Protein AF-A0A2J8S1C8-F1 (afdb_monomer)

Solvent-accessible surface area (backbone atoms only — not comparable to full-atom values): 2199 Å² total; per-residue (Å²): 119,49,79,45,81,45,66,46,100,84,70,46,81,42,79,45,80,43,59,96,80,68,78,88,82,80,75,80,89,124

Sequence (30 aa):
MIEVVCNDRLGKKVRVKCTRFLRTTCLWGT

Organism: Pongo abelii (NCBI:txid9601)

pLDDT: mean 70.54, std 17.26, range [37.81, 89.81]

Structure (mmCIF, N/CA/C/O backbone):
data_AF-A0A2J8S1C8-F1
#
_entry.id   AF-A0A2J8S1C8-F1
#
loop_
_atom_site.group_PDB
_atom_site.id
_atom_site.type_symbol
_atom_site.label_atom_id
_atom_site.label_alt_id
_atom_site.label_comp_id
_atom_site.label_asym_id
_atom_site.label_entity_id
_atom_site.label_seq_id
_atom_site.pdbx_PDB_ins_code
_atom_site.Cartn_x
_atom_site.Cartn_y
_atom_site.Cartn_z
_atom_site.occupancy
_atom_site.B_iso_or_equiv
_atom_site.auth_seq_id
_atom_site.auth_comp_id
_atom_site.auth_asym_id
_atom_site.auth_atom_id
_atom_site.pdbx_PDB_model_num
ATOM 1 N N . MET A 1 1 ? 0.645 7.005 -12.117 1.00 67.94 1 MET A N 1
ATOM 2 C CA . MET A 1 1 ? 0.581 7.364 -10.686 1.00 67.94 1 MET A CA 1
ATOM 3 C C . MET A 1 1 ? -0.341 6.356 -10.033 1.00 67.94 1 MET A C 1
ATOM 5 O O . MET A 1 1 ? -1.387 6.103 -10.611 1.00 67.94 1 MET A O 1
ATOM 9 N N . ILE A 1 2 ? 0.080 5.707 -8.951 1.00 79.38 2 ILE A N 1
ATOM 10 C CA . ILE A 1 2 ? -0.698 4.650 -8.290 1.00 79.38 2 ILE A CA 1
ATOM 11 C C . ILE A 1 2 ? -1.103 5.170 -6.914 1.00 79.38 2 ILE A C 1
ATOM 13 O O . ILE A 1 2 ? -0.260 5.686 -6.183 1.00 79.38 2 ILE A O 1
ATOM 17 N N . GLU A 1 3 ? -2.380 5.052 -6.571 1.00 78.12 3 GLU A N 1
ATOM 18 C CA . GLU A 1 3 ? -2.899 5.417 -5.253 1.00 78.12 3 GLU A CA 1
ATOM 19 C C . GLU A 1 3 ? -3.163 4.151 -4.445 1.00 78.12 3 GLU A C 1
ATOM 21 O O . GLU A 1 3 ? -3.873 3.258 -4.902 1.00 78.12 3 GLU A O 1
ATOM 26 N N . VAL A 1 4 ? -2.579 4.072 -3.250 1.00 82.81 4 VAL A N 1
ATOM 27 C CA . VAL A 1 4 ? -2.739 2.934 -2.340 1.00 82.81 4 VAL A CA 1
ATOM 28 C C . VAL A 1 4 ? -3.413 3.414 -1.063 1.00 82.81 4 VAL A C 1
ATOM 30 O O . VAL A 1 4 ? -3.074 4.469 -0.523 1.00 82.81 4 VAL A O 1
ATOM 33 N N . VAL A 1 5 ?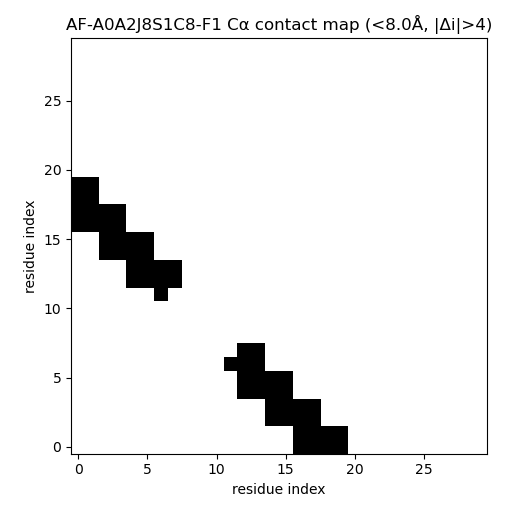 -4.387 2.643 -0.582 1.00 85.19 5 VAL A N 1
ATOM 34 C CA . VAL A 1 5 ? -5.047 2.883 0.703 1.00 85.19 5 VAL A CA 1
ATOM 35 C C . VAL A 1 5 ? -4.431 1.945 1.734 1.00 85.19 5 VAL A C 1
ATOM 37 O O . VAL A 1 5 ? -4.566 0.730 1.619 1.00 85.19 5 VAL A O 1
ATOM 40 N N . CYS A 1 6 ? -3.774 2.511 2.740 1.00 86.38 6 CYS A N 1
ATOM 41 C CA . CYS A 1 6 ? -3.146 1.780 3.837 1.00 86.38 6 CYS A CA 1
ATOM 42 C C . CYS A 1 6 ? -3.839 2.137 5.156 1.00 86.38 6 CYS A C 1
ATOM 44 O O . CYS A 1 6 ? -4.472 3.186 5.263 1.00 86.38 6 CYS A O 1
ATOM 46 N N . ASN A 1 7 ? -3.698 1.298 6.180 1.00 89.69 7 ASN A N 1
ATOM 47 C CA . ASN A 1 7 ? -3.993 1.704 7.553 1.00 89.69 7 ASN A CA 1
ATOM 48 C C . ASN A 1 7 ? -2.680 2.043 8.261 1.00 89.69 7 ASN A C 1
ATOM 50 O O . ASN A 1 7 ? -1.711 1.296 8.154 1.00 89.69 7 ASN A O 1
ATOM 54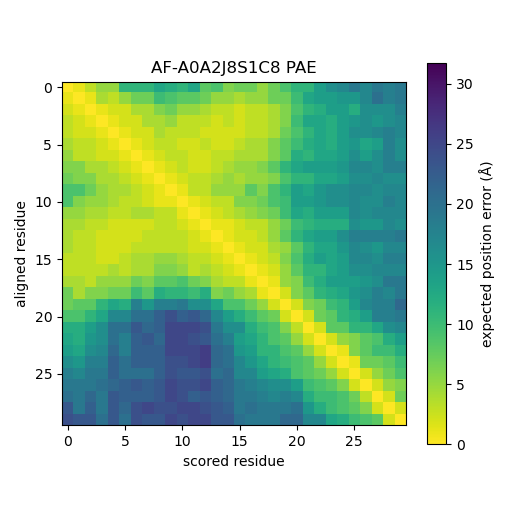 N N . ASP A 1 8 ? -2.654 3.171 8.964 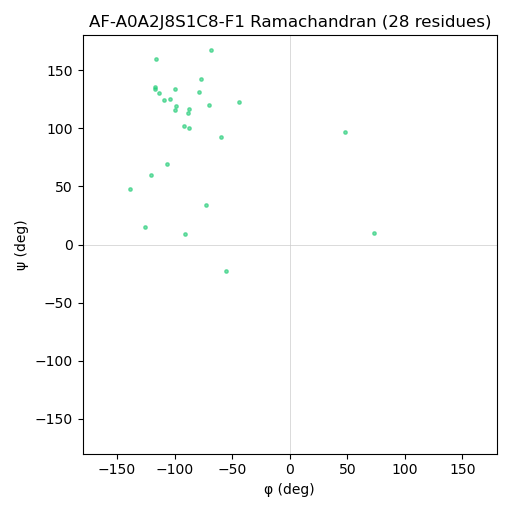1.00 83.69 8 ASP A N 1
ATOM 55 C CA . ASP A 1 8 ? -1.563 3.541 9.862 1.00 83.69 8 ASP A CA 1
ATOM 56 C C . ASP A 1 8 ? -1.5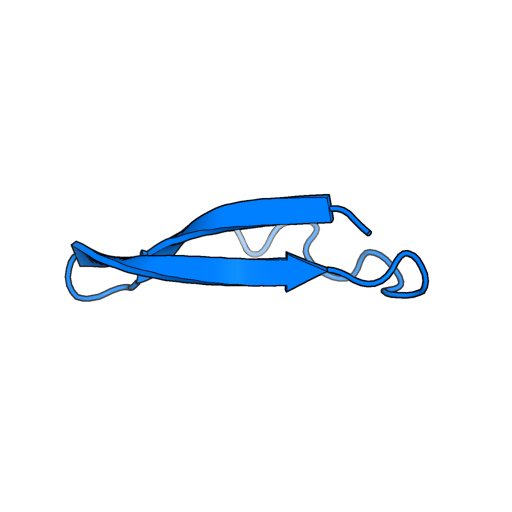29 2.617 11.096 1.00 83.69 8 ASP A C 1
ATOM 58 O O . ASP A 1 8 ? -2.492 1.899 11.376 1.00 83.69 8 ASP A O 1
ATOM 62 N N . ARG A 1 9 ? -0.444 2.663 11.877 1.00 84.56 9 ARG A N 1
ATOM 63 C CA . ARG A 1 9 ? -0.299 1.917 13.143 1.00 84.56 9 ARG A CA 1
ATOM 64 C C . ARG A 1 9 ? -1.422 2.206 14.147 1.00 84.56 9 ARG A C 1
ATOM 66 O O . ARG A 1 9 ? -1.687 1.374 15.005 1.00 84.56 9 ARG A O 1
ATOM 73 N N . LEU A 1 10 ? -2.098 3.350 14.024 1.00 89.81 10 LEU A N 1
ATOM 74 C CA . LEU A 1 10 ? -3.271 3.722 14.823 1.00 89.81 10 LEU A CA 1
ATOM 75 C C . LEU A 1 10 ? -4.617 3.300 14.196 1.00 89.81 10 LEU A C 1
ATOM 77 O O . LEU A 1 10 ? -5.670 3.751 14.641 1.00 89.81 10 LEU A O 1
ATOM 81 N N . GLY A 1 11 ? -4.610 2.496 13.126 1.00 87.12 11 GLY A N 1
ATOM 82 C CA . GLY A 1 11 ? -5.817 2.038 12.425 1.00 87.12 11 GLY A CA 1
ATOM 83 C C . GLY A 1 11 ?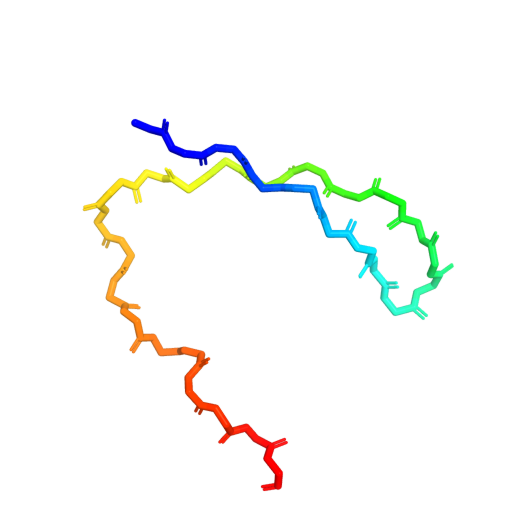 -6.505 3.113 11.576 1.00 87.12 11 GLY A C 1
ATOM 84 O O . GLY A 1 11 ? -7.620 2.914 11.095 1.00 87.12 11 GLY A O 1
ATOM 85 N N . LYS A 1 12 ? -5.862 4.270 11.381 1.00 89.44 12 LYS A N 1
ATOM 86 C CA . LYS A 1 12 ? -6.382 5.345 10.529 1.00 89.44 12 LYS A CA 1
ATOM 87 C C . LYS A 1 12 ? -6.119 5.025 9.062 1.00 89.44 12 LYS A C 1
ATOM 89 O O . LYS A 1 12 ? -4.985 4.737 8.691 1.00 89.44 12 LYS A O 1
ATOM 94 N N . LYS A 1 13 ? -7.143 5.140 8.213 1.00 89.44 13 LYS A N 1
ATOM 95 C CA . LYS A 1 13 ? -6.993 4.987 6.758 1.00 89.44 13 LYS A CA 1
ATOM 96 C C . LYS A 1 13 ? -6.216 6.169 6.179 1.00 89.44 13 LYS A C 1
ATOM 98 O O . LYS A 1 13 ? -6.668 7.309 6.261 1.00 89.44 13 LYS A O 1
ATOM 103 N N . VAL A 1 14 ? -5.084 5.885 5.549 1.00 87.56 14 VAL A N 1
ATOM 104 C CA . VAL A 1 14 ? -4.215 6.854 4.878 1.00 87.56 14 VAL A CA 1
ATOM 105 C C . VAL A 1 14 ? -4.166 6.525 3.391 1.00 87.56 14 VAL A C 1
ATOM 107 O O . VAL A 1 14 ?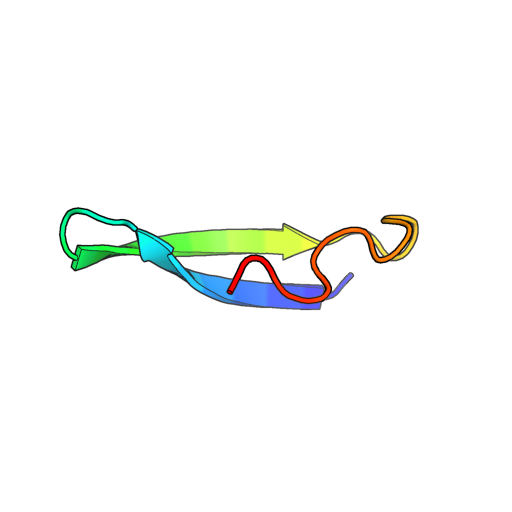 -4.004 5.370 2.999 1.00 87.56 14 VAL A O 1
ATOM 110 N N . ARG A 1 15 ? -4.317 7.548 2.549 1.00 83.81 15 ARG A N 1
ATOM 111 C CA . ARG A 1 15 ? -4.163 7.426 1.096 1.00 83.81 15 ARG A CA 1
ATOM 112 C C . ARG A 1 15 ? -2.775 7.905 0.708 1.00 83.81 15 ARG A C 1
ATOM 114 O O . ARG A 1 15 ? -2.441 9.063 0.938 1.00 83.81 15 ARG A O 1
ATOM 121 N N . VAL A 1 16 ? -1.982 7.020 0.120 1.00 80.56 16 VAL A N 1
ATOM 122 C CA . VAL A 1 16 ? -0.615 7.313 -0.305 1.00 80.56 16 VAL A CA 1
ATOM 123 C C . VAL A 1 16 ? -0.573 7.356 -1.827 1.00 80.56 16 VAL A C 1
ATOM 125 O O . VAL A 1 16 ? -0.970 6.412 -2.510 1.00 80.56 16 VAL A O 1
ATOM 128 N N . LYS A 1 17 ? -0.097 8.483 -2.357 1.00 80.75 17 LYS A N 1
ATOM 129 C CA . LYS A 1 17 ? 0.099 8.715 -3.787 1.00 80.75 17 LYS A CA 1
ATOM 130 C C . LYS A 1 17 ? 1.522 8.316 -4.165 1.00 80.75 17 LYS A C 1
ATOM 132 O O . LYS A 1 17 ? 2.460 9.070 -3.929 1.00 80.75 17 LYS A O 1
A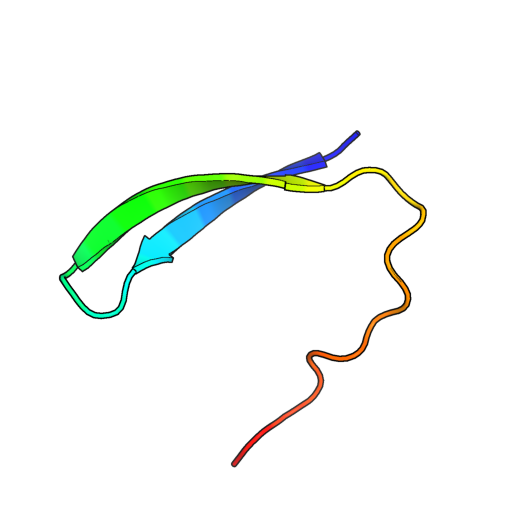TOM 137 N N . CYS A 1 18 ? 1.683 7.147 -4.774 1.00 73.25 18 CYS A N 1
ATOM 138 C CA . CYS A 1 18 ? 2.967 6.685 -5.285 1.00 73.25 18 CYS A CA 1
ATOM 139 C C . CYS A 1 18 ? 3.162 7.175 -6.729 1.00 73.25 18 CYS A C 1
ATOM 141 O O . CYS A 1 18 ? 2.475 6.758 -7.673 1.00 73.25 18 CYS A O 1
ATOM 143 N N . THR A 1 19 ? 4.128 8.068 -6.927 1.00 71.06 19 THR A N 1
ATOM 144 C CA . THR A 1 19 ? 4.690 8.347 -8.252 1.00 71.06 19 THR A CA 1
ATOM 145 C C . THR A 1 19 ? 5.649 7.209 -8.615 1.00 71.06 19 THR A C 1
ATOM 147 O O . THR A 1 19 ? 6.322 6.643 -7.758 1.00 71.06 19 THR A O 1
ATOM 150 N N . ARG A 1 20 ? 5.674 6.798 -9.889 1.00 62.34 20 ARG A N 1
ATOM 151 C CA . ARG A 1 20 ? 6.331 5.570 -10.397 1.00 62.34 20 ARG A CA 1
ATOM 152 C C . ARG A 1 20 ? 7.876 5.659 -10.420 1.00 62.34 20 ARG A C 1
ATOM 154 O O . AR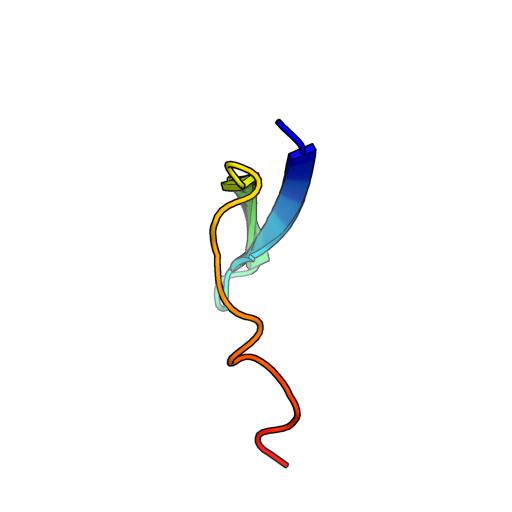G A 1 20 ? 8.507 5.109 -11.310 1.00 62.34 20 ARG A O 1
ATOM 161 N N . PHE A 1 21 ? 8.471 6.367 -9.462 1.00 55.34 21 PHE A N 1
ATOM 162 C CA . PHE A 1 21 ? 9.917 6.541 -9.274 1.00 55.34 21 PHE A CA 1
ATOM 163 C C . PHE A 1 21 ? 10.388 6.156 -7.862 1.00 55.34 21 PHE A C 1
ATOM 165 O O . PHE A 1 21 ? 11.503 6.484 -7.464 1.00 55.34 21 PHE A O 1
ATOM 172 N N . LEU A 1 22 ? 9.566 5.438 -7.093 1.00 56.72 22 LEU A N 1
ATOM 173 C CA . LEU A 1 22 ? 9.981 4.914 -5.798 1.00 56.72 22 LEU A CA 1
ATOM 174 C C . LEU A 1 22 ? 10.643 3.544 -5.995 1.00 56.72 22 LEU A C 1
ATOM 176 O O . LEU A 1 22 ? 9.966 2.535 -6.195 1.00 56.72 22 LEU A O 1
ATOM 180 N N . ARG A 1 23 ? 11.983 3.533 -5.974 1.00 53.75 23 ARG A N 1
ATOM 181 C CA . ARG A 1 23 ? 12.802 2.333 -5.750 1.00 53.75 23 ARG A CA 1
ATOM 182 C C . ARG A 1 23 ? 12.172 1.546 -4.597 1.00 53.75 23 ARG A C 1
ATOM 184 O O . ARG A 1 23 ? 11.991 2.076 -3.506 1.00 53.75 23 ARG A O 1
ATOM 191 N N . THR A 1 24 ? 11.822 0.297 -4.862 1.00 53.38 24 THR A N 1
ATOM 192 C CA . THR A 1 24 ? 11.325 -0.671 -3.886 1.00 53.38 24 THR A CA 1
ATOM 193 C C . THR A 1 24 ? 12.366 -0.903 -2.789 1.00 53.38 24 THR A C 1
ATOM 195 O O . THR A 1 24 ? 13.223 -1.770 -2.921 1.00 53.38 24 THR A O 1
ATOM 198 N N . THR A 1 25 ? 12.291 -0.150 -1.694 1.00 51.12 25 THR A N 1
ATOM 199 C CA . THR A 1 25 ? 12.915 -0.497 -0.407 1.00 51.12 25 THR A CA 1
ATOM 200 C C . THR A 1 25 ? 11.834 -0.592 0.660 1.00 51.12 25 THR A C 1
ATOM 202 O O . THR A 1 25 ? 11.824 0.143 1.639 1.00 51.12 25 THR A O 1
ATOM 205 N N . CYS A 1 26 ? 10.885 -1.495 0.435 1.00 45.97 26 CYS A N 1
ATOM 206 C CA . CYS A 1 26 ? 10.028 -2.037 1.487 1.00 45.97 26 CYS A CA 1
ATOM 207 C C . CYS A 1 26 ? 9.865 -3.547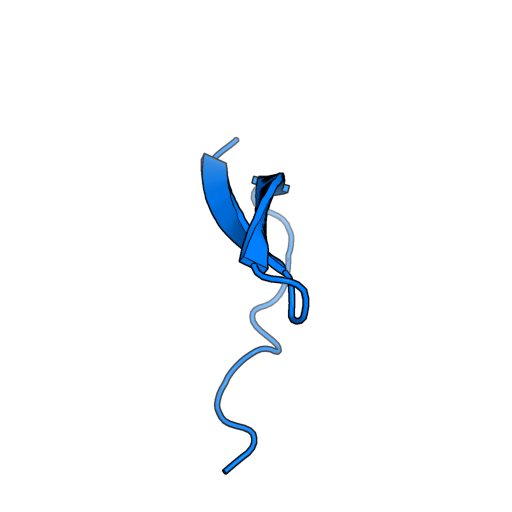 1.247 1.00 45.97 26 CYS A C 1
ATOM 209 O O . CYS A 1 26 ? 8.761 -4.079 1.212 1.00 45.97 26 CYS A O 1
ATOM 211 N N . LEU A 1 27 ? 10.980 -4.238 0.997 1.00 46.28 27 LEU A N 1
ATOM 212 C CA . LEU A 1 27 ? 11.044 -5.686 1.162 1.00 46.28 27 LEU A CA 1
ATOM 213 C C . LEU A 1 27 ? 11.413 -5.945 2.621 1.00 46.28 27 LEU A C 1
ATOM 215 O O . LEU A 1 27 ? 12.480 -5.531 3.055 1.00 46.28 27 LEU A O 1
ATOM 219 N N . TRP A 1 28 ? 10.492 -6.591 3.333 1.00 42.09 28 TRP A N 1
ATOM 220 C CA . TRP A 1 28 ? 10.728 -7.399 4.530 1.00 42.09 28 TRP A CA 1
ATOM 221 C C . TRP A 1 28 ? 11.606 -6.795 5.641 1.00 42.09 28 TRP A C 1
ATOM 223 O O . TRP A 1 28 ? 12.822 -6.935 5.651 1.00 42.09 28 TRP A O 1
ATOM 233 N N . GLY A 1 29 ? 10.951 -6.222 6.650 1.00 37.81 29 GLY A N 1
ATOM 234 C CA . GLY A 1 29 ? 11.472 -6.183 8.017 1.00 37.81 29 GLY A CA 1
ATOM 235 C C . GLY A 1 29 ? 10.679 -7.160 8.881 1.00 37.81 29 GLY A C 1
ATOM 236 O O . GLY A 1 29 ? 9.839 -6.728 9.665 1.00 37.81 29 GLY A O 1
ATOM 237 N N . THR A 1 30 ? 10.850 -8.461 8.631 1.00 40.81 30 THR A N 1
ATOM 238 C CA . THR A 1 30 ? 10.774 -9.471 9.703 1.00 40.81 30 THR A CA 1
ATOM 239 C C . THR A 1 30 ? 11.998 -9.332 10.584 1.00 40.81 30 THR A C 1
ATOM 241 O O . THR A 1 30 ? 13.079 -9.114 9.991 1.00 40.81 30 THR A O 1
#

Foldseek 3Di:
DDWDWDADPVRDTDIDDDDPPDDPPPPDPD

Secondary structure (DSSP, 8-state):
-EEEEEE-TTS-EEEEEE-TT-----S---

Radius of gyration: 11.09 Å; Cα contacts (8 Å, |Δi|>4): 29; chains: 1; bounding box: 20×18×26 Å

Nearest PDB structures (foldseek):
  3g9k-assembly2_F  TM=4.986E-01  e=3.420E+00  Bacillus anthracis